Protein AF-A0A8G2F1G8-F1 (afdb_monomer_lite)

pLDDT: mean 82.61, std 20.58, range [30.8, 97.56]

Structure (mmCIF, N/CA/C/O backbone):
data_AF-A0A8G2F1G8-F1
#
_entry.id   AF-A0A8G2F1G8-F1
#
loop_
_atom_site.group_PDB
_atom_site.id
_atom_site.type_symbol
_atom_site.label_atom_id
_atom_site.label_alt_id
_atom_site.label_comp_id
_atom_site.label_asym_id
_atom_site.label_entity_id
_atom_site.label_seq_id
_atom_site.pdbx_PDB_ins_code
_atom_site.Cartn_x
_atom_site.Cartn_y
_atom_site.Cartn_z
_atom_site.occupancy
_atom_site.B_iso_or_equiv
_atom_site.auth_seq_id
_atom_site.auth_comp_id
_atom_site.auth_asym_id
_atom_site.auth_atom_id
_atom_site.pdbx_PDB_model_num
ATOM 1 N N . MET A 1 1 ? -12.425 38.836 29.322 1.00 40.66 1 MET A N 1
ATOM 2 C CA . MET A 1 1 ? -11.905 37.492 28.998 1.00 40.66 1 MET A CA 1
ATOM 3 C C . MET A 1 1 ? -12.272 37.182 27.557 1.00 40.66 1 MET A C 1
ATOM 5 O O . MET A 1 1 ? -13.438 36.958 27.276 1.00 40.66 1 MET A O 1
ATOM 9 N N . THR A 1 2 ? -11.318 37.266 26.635 1.00 35.66 2 THR A N 1
ATOM 10 C CA . THR A 1 2 ? -11.530 37.003 25.204 1.00 35.66 2 THR A CA 1
ATOM 11 C C . THR A 1 2 ? -10.619 35.853 24.800 1.00 35.66 2 THR A C 1
ATOM 13 O O . THR A 1 2 ? -9.410 36.017 24.652 1.00 35.66 2 THR A O 1
ATOM 16 N N . THR A 1 3 ? -11.189 34.658 24.670 1.00 38.22 3 THR A N 1
ATOM 17 C CA . THR A 1 3 ? -10.488 33.479 24.156 1.00 38.22 3 THR A CA 1
ATOM 18 C C . THR A 1 3 ? -10.234 33.674 22.664 1.00 38.22 3 THR A C 1
ATOM 20 O O . THR A 1 3 ? -11.159 33.599 21.853 1.00 38.22 3 THR A O 1
ATOM 23 N N . LYS A 1 4 ? -8.979 33.946 22.288 1.00 38.34 4 LYS A N 1
ATOM 24 C CA . LYS A 1 4 ? -8.534 33.858 20.894 1.00 38.34 4 LYS A CA 1
ATOM 25 C C . LYS A 1 4 ? -8.715 32.412 20.432 1.00 38.34 4 LYS A C 1
ATOM 27 O O . LYS A 1 4 ? -8.045 31.511 20.927 1.00 38.34 4 LYS A O 1
ATOM 32 N N . LYS A 1 5 ? -9.643 32.206 19.498 1.00 42.59 5 LYS A N 1
ATOM 33 C CA . LYS A 1 5 ? -9.825 30.957 18.756 1.00 42.59 5 LYS A CA 1
ATOM 34 C C . LYS A 1 5 ? -8.498 30.643 18.060 1.00 42.59 5 LYS A C 1
ATOM 36 O O . LYS A 1 5 ? -8.073 31.407 17.197 1.00 42.59 5 LYS A O 1
ATOM 41 N N . ALA A 1 6 ? -7.823 29.577 18.482 1.00 38.62 6 ALA A N 1
ATOM 42 C CA . ALA A 1 6 ? -6.616 29.102 17.825 1.00 38.62 6 ALA A CA 1
ATOM 43 C C . ALA A 1 6 ? -7.005 28.605 16.429 1.00 38.62 6 ALA A C 1
ATOM 45 O O . ALA A 1 6 ? -7.630 27.557 16.273 1.00 38.62 6 ALA A O 1
ATOM 46 N N . THR A 1 7 ? -6.704 29.401 15.410 1.00 37.88 7 THR A N 1
ATOM 47 C CA . THR A 1 7 ? -6.741 28.962 14.021 1.00 37.88 7 THR A CA 1
ATOM 48 C C . THR A 1 7 ? -5.637 27.923 13.876 1.00 37.88 7 THR A C 1
ATOM 50 O O . THR A 1 7 ? -4.459 28.267 13.982 1.00 37.88 7 THR A O 1
ATOM 53 N N . ALA A 1 8 ? -6.009 26.653 13.699 1.00 42.75 8 ALA A N 1
ATOM 54 C CA . ALA A 1 8 ? -5.054 25.616 13.333 1.00 42.75 8 ALA A CA 1
ATOM 55 C C . ALA A 1 8 ? -4.255 26.117 12.116 1.00 42.75 8 ALA A C 1
ATOM 57 O O . ALA A 1 8 ? -4.865 26.671 11.190 1.00 42.75 8 ALA A O 1
ATOM 58 N N . PRO A 1 9 ? -2.916 26.011 12.123 1.00 37.84 9 PRO A N 1
ATOM 59 C CA . PRO A 1 9 ? -2.130 26.425 10.977 1.00 37.84 9 PRO A CA 1
ATOM 60 C C . PRO A 1 9 ? -2.651 25.659 9.760 1.00 37.84 9 PRO A C 1
ATOM 62 O O . PRO A 1 9 ? -2.756 24.435 9.795 1.00 37.84 9 PRO A O 1
ATOM 65 N N . LYS A 1 10 ? -3.013 26.385 8.696 1.00 41.81 10 LYS A N 1
ATOM 66 C CA . LYS A 1 10 ? -3.176 25.798 7.364 1.00 41.81 10 LYS A CA 1
ATOM 67 C C . LYS A 1 10 ? -1.803 25.270 6.961 1.00 41.81 10 LYS A C 1
ATOM 69 O O . LYS A 1 10 ? -1.010 25.989 6.359 1.00 41.81 10 LYS A O 1
ATOM 74 N N . THR A 1 11 ? -1.501 24.039 7.345 1.00 37.47 11 THR A N 1
ATOM 75 C CA . THR A 1 11 ? -0.452 23.247 6.730 1.00 37.47 11 THR A CA 1
ATOM 76 C C . THR A 1 11 ? -0.874 23.061 5.283 1.00 37.47 11 THR A C 1
ATOM 78 O O . THR A 1 11 ? -1.790 22.305 4.971 1.00 37.47 11 THR A O 1
ATOM 81 N N . THR A 1 12 ? -0.242 23.812 4.383 1.00 38.75 12 THR A N 1
ATOM 82 C CA . THR A 1 12 ? -0.104 23.395 2.988 1.00 38.75 12 THR A CA 1
ATOM 83 C C . THR A 1 12 ? 0.233 21.903 3.019 1.00 38.75 12 THR A C 1
ATOM 85 O O . THR A 1 12 ? 1.184 21.560 3.730 1.00 38.75 12 THR A O 1
ATOM 88 N N . PRO A 1 13 ? -0.535 21.006 2.370 1.00 43.16 13 PRO A N 1
ATOM 89 C CA . PRO A 1 13 ? -0.211 19.592 2.424 1.00 43.16 13 PRO A CA 1
ATOM 90 C C . PRO A 1 13 ? 1.212 19.444 1.895 1.00 43.16 13 PRO A C 1
ATOM 92 O O . PRO A 1 13 ? 1.493 19.829 0.757 1.00 43.16 13 PRO A O 1
ATOM 95 N N . ALA A 1 14 ? 2.122 18.960 2.740 1.00 51.06 14 ALA A N 1
ATOM 96 C CA . ALA A 1 14 ? 3.380 18.424 2.255 1.00 51.06 14 ALA A CA 1
ATOM 97 C C . ALA A 1 14 ? 3.011 17.400 1.175 1.00 51.06 14 ALA A C 1
ATOM 99 O O . ALA A 1 14 ? 2.099 16.604 1.399 1.00 51.06 14 ALA A O 1
ATOM 100 N N . ALA A 1 15 ? 3.626 17.500 -0.005 1.00 67.69 15 ALA A N 1
ATOM 101 C CA . ALA A 1 15 ? 3.301 16.685 -1.172 1.00 67.69 15 ALA A CA 1
ATOM 102 C C . ALA A 1 15 ? 3.168 15.203 -0.775 1.00 67.69 15 ALA A C 1
ATOM 104 O O . ALA A 1 15 ? 4.168 14.574 -0.449 1.00 67.69 15 ALA A O 1
ATOM 105 N N . GLY A 1 16 ? 1.942 14.677 -0.719 1.00 79.38 16 GLY A N 1
ATOM 106 C CA . GLY A 1 16 ? 1.676 13.326 -0.232 1.00 79.38 16 GLY A CA 1
ATOM 107 C C . GLY A 1 16 ? 0.207 13.070 0.095 1.00 79.38 16 GLY A C 1
ATOM 108 O O . GLY A 1 16 ? -0.610 13.991 0.158 1.00 79.38 16 GLY A O 1
ATOM 109 N N . HIS A 1 17 ? -0.120 11.800 0.324 1.00 90.94 17 HIS A N 1
ATOM 110 C CA . HIS A 1 17 ? -1.479 11.339 0.607 1.00 90.94 17 HIS A CA 1
ATOM 111 C C . HIS A 1 17 ? -1.615 10.984 2.090 1.00 90.94 17 HIS A C 1
ATOM 113 O O . HIS A 1 17 ? -0.907 10.083 2.547 1.00 90.94 17 HIS A O 1
ATOM 119 N N . PRO A 1 18 ? -2.476 11.678 2.854 1.00 92.81 18 PRO A N 1
ATOM 120 C CA . PRO A 1 18 ? -2.689 11.355 4.256 1.00 92.81 18 PRO A CA 1
ATOM 121 C C . PRO A 1 18 ? -3.388 10.001 4.389 1.00 92.81 18 PRO A C 1
ATOM 123 O O . PRO A 1 18 ? -4.257 9.661 3.585 1.00 92.81 18 PRO A O 1
ATOM 126 N N . LEU A 1 19 ? -3.010 9.254 5.418 1.00 94.00 19 LEU A N 1
ATOM 127 C CA . LEU A 1 19 ? -3.640 8.002 5.805 1.00 94.00 19 LEU A CA 1
ATOM 128 C C . LEU A 1 19 ? -3.592 7.851 7.324 1.00 94.00 1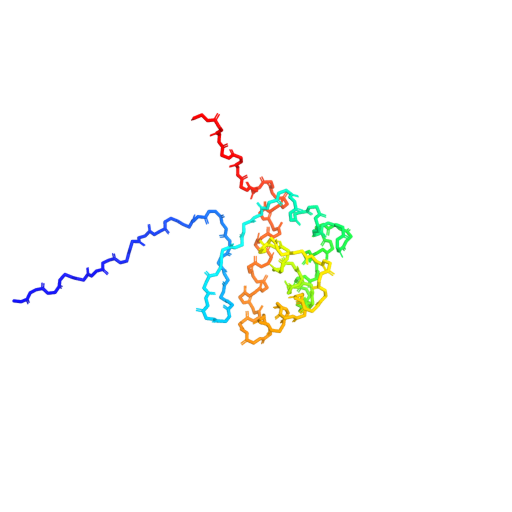9 LEU A C 1
ATOM 130 O O . LEU A 1 19 ? -2.541 8.040 7.931 1.00 94.00 19 LEU A O 1
ATOM 134 N N . THR A 1 20 ? -4.701 7.465 7.936 1.00 92.44 20 THR A N 1
ATOM 135 C CA . THR A 1 20 ? -4.769 7.172 9.368 1.00 92.44 20 THR A CA 1
ATOM 136 C C . THR A 1 20 ? -4.504 5.690 9.632 1.00 92.44 20 THR A C 1
ATOM 138 O O . THR A 1 20 ? -5.264 4.827 9.202 1.00 92.44 20 THR A O 1
ATOM 141 N N . LEU A 1 21 ? -3.440 5.378 10.375 1.00 90.44 21 LEU A N 1
ATOM 142 C CA . LEU A 1 21 ? -3.097 4.026 10.827 1.00 90.44 21 LEU A CA 1
ATOM 143 C C . LEU A 1 21 ? -2.945 4.032 12.348 1.00 90.44 21 LEU A C 1
ATOM 145 O O . LEU A 1 21 ? -2.192 4.836 12.886 1.00 90.44 21 LEU A O 1
ATOM 149 N N . ASN A 1 22 ? -3.648 3.144 13.057 1.00 89.38 22 ASN A N 1
ATOM 150 C CA . ASN A 1 22 ? -3.626 3.068 14.530 1.00 89.38 22 ASN A CA 1
ATOM 151 C C . ASN A 1 22 ? -3.896 4.409 15.248 1.00 89.38 22 ASN A C 1
ATOM 153 O O . ASN A 1 22 ? -3.378 4.653 16.335 1.00 89.38 22 ASN A O 1
ATOM 157 N N . GLY A 1 23 ? -4.699 5.289 14.645 1.00 86.62 23 GLY A N 1
ATOM 158 C CA . GLY A 1 23 ? -4.986 6.622 15.184 1.00 86.62 23 GLY A CA 1
ATOM 159 C C . GLY A 1 23 ? -3.902 7.675 14.918 1.00 86.62 23 GLY A C 1
ATOM 160 O O . GLY A 1 23 ? -4.071 8.821 15.328 1.00 86.62 23 GLY A O 1
ATOM 161 N N . GLU A 1 24 ? -2.827 7.328 14.209 1.00 88.31 24 GLU A N 1
ATOM 162 C CA . GLU A 1 24 ? -1.795 8.263 13.758 1.00 88.31 24 GLU A CA 1
ATOM 163 C C . GLU A 1 24 ? -1.966 8.576 12.268 1.00 88.31 24 GLU A C 1
ATOM 165 O O . GLU A 1 24 ? -2.142 7.677 11.445 1.00 88.31 24 GLU A O 1
ATOM 170 N N . THR A 1 25 ? -1.891 9.857 11.897 1.00 91.06 25 THR A N 1
ATOM 171 C CA . THR A 1 25 ? -1.878 10.265 10.487 1.00 91.06 25 THR A CA 1
ATOM 172 C C . THR A 1 25 ? -0.460 10.183 9.933 1.00 91.06 25 THR A C 1
ATOM 174 O O . THR A 1 25 ? 0.432 10.916 10.361 1.00 91.06 25 THR A O 1
ATOM 177 N N . VAL A 1 26 ? -0.265 9.322 8.939 1.00 91.50 26 VAL A N 1
ATOM 178 C CA . VAL A 1 26 ? 0.964 9.199 8.153 1.00 91.50 26 VAL A CA 1
ATOM 179 C C . VAL A 1 26 ? 0.775 9.827 6.773 1.00 91.50 26 VAL A C 1
ATOM 181 O O . VAL A 1 26 ? -0.323 9.820 6.221 1.00 91.50 26 VAL A O 1
ATOM 184 N N . MET A 1 27 ? 1.847 10.375 6.201 1.00 92.25 27 MET A N 1
ATOM 185 C CA . MET A 1 27 ? 1.841 10.939 4.848 1.00 92.25 27 MET A CA 1
ATOM 186 C C . MET A 1 27 ? 2.555 9.987 3.893 1.00 92.25 27 MET A C 1
ATOM 188 O O . MET A 1 27 ? 3.742 9.709 4.063 1.00 92.25 27 MET A O 1
ATOM 192 N N . LEU A 1 28 ? 1.844 9.496 2.881 1.00 92.56 28 LEU A N 1
ATOM 193 C CA . LEU A 1 28 ? 2.412 8.646 1.840 1.00 92.56 28 LEU A CA 1
ATOM 194 C C . LEU A 1 28 ? 2.998 9.524 0.734 1.00 92.56 28 LEU A C 1
ATOM 196 O O . LEU A 1 28 ? 2.256 10.203 0.023 1.00 92.56 28 LEU A O 1
ATOM 200 N N . VAL A 1 29 ? 4.320 9.490 0.576 1.00 89.38 29 VAL A N 1
ATOM 201 C CA . VAL A 1 29 ? 5.049 10.295 -0.415 1.00 89.38 29 VAL A CA 1
ATOM 202 C C . VAL A 1 29 ? 5.795 9.370 -1.376 1.00 89.38 29 VAL A C 1
ATOM 204 O O . VAL A 1 29 ? 6.580 8.530 -0.923 1.00 89.38 29 VAL A O 1
ATOM 207 N N . PRO A 1 30 ? 5.567 9.463 -2.697 1.00 88.06 30 PRO A N 1
ATOM 208 C CA . PRO A 1 30 ? 6.287 8.632 -3.652 1.00 88.06 30 PRO A CA 1
ATOM 209 C C . PRO A 1 30 ? 7.796 8.898 -3.646 1.00 88.06 30 PRO A C 1
ATOM 211 O O . PRO A 1 30 ? 8.249 10.036 -3.779 1.00 88.06 30 PRO A O 1
ATOM 214 N N . THR A 1 31 ? 8.580 7.822 -3.554 1.00 89.38 31 THR A N 1
ATOM 215 C CA . THR A 1 31 ? 10.043 7.852 -3.687 1.00 89.38 31 THR A CA 1
ATOM 216 C C . THR A 1 31 ? 10.481 6.892 -4.786 1.00 89.38 31 THR A C 1
ATOM 218 O O . THR A 1 31 ? 9.874 5.837 -4.970 1.00 89.38 31 THR A O 1
ATOM 221 N N . ALA A 1 32 ? 11.572 7.200 -5.494 1.00 88.88 32 ALA A N 1
ATOM 222 C CA . ALA A 1 32 ? 12.077 6.333 -6.563 1.00 88.88 32 ALA A CA 1
ATOM 223 C C . ALA A 1 32 ? 12.325 4.889 -6.086 1.00 88.88 32 ALA A C 1
ATOM 225 O O . ALA A 1 32 ? 12.040 3.934 -6.809 1.00 88.88 32 ALA A O 1
ATOM 226 N N . ARG A 1 33 ? 12.799 4.725 -4.843 1.00 89.62 33 ARG A N 1
ATOM 227 C CA . ARG A 1 33 ? 13.030 3.406 -4.250 1.00 89.62 33 ARG A CA 1
ATOM 228 C C . ARG A 1 33 ? 11.728 2.639 -4.033 1.00 89.62 33 ARG A C 1
ATOM 230 O O . ARG A 1 33 ? 11.619 1.510 -4.503 1.00 89.62 33 ARG A O 1
ATOM 237 N N . ALA A 1 34 ? 10.742 3.257 -3.385 1.00 91.44 34 ALA A N 1
ATOM 238 C CA . ALA A 1 34 ? 9.445 2.630 -3.146 1.00 91.44 34 ALA A CA 1
ATOM 239 C C . ALA A 1 34 ? 8.754 2.243 -4.464 1.00 91.44 34 ALA A C 1
ATOM 241 O O . ALA A 1 34 ? 8.138 1.186 -4.562 1.00 91.44 34 ALA A O 1
ATOM 242 N N . MET A 1 35 ? 8.940 3.044 -5.513 1.00 91.25 35 MET A N 1
ATOM 243 C CA . MET A 1 35 ? 8.411 2.755 -6.844 1.00 91.25 35 MET A CA 1
ATOM 244 C C . MET A 1 35 ? 9.059 1.555 -7.519 1.00 91.25 35 MET A C 1
ATOM 246 O O . MET A 1 35 ? 8.357 0.741 -8.123 1.00 91.25 35 MET A O 1
ATOM 250 N N . MET A 1 36 ? 10.377 1.402 -7.388 1.00 92.31 36 MET A N 1
ATOM 251 C CA . MET A 1 36 ? 11.062 0.188 -7.832 1.00 92.31 36 MET A CA 1
ATOM 252 C C . MET A 1 36 ? 10.562 -1.033 -7.058 1.00 92.31 36 MET A C 1
ATOM 254 O O . MET A 1 36 ? 10.244 -2.051 -7.673 1.00 92.31 36 MET A O 1
ATOM 258 N N . ASP A 1 37 ? 10.430 -0.912 -5.737 1.00 93.44 37 ASP A N 1
ATOM 259 C CA . ASP A 1 37 ? 9.984 -2.006 -4.875 1.00 93.44 37 ASP A CA 1
ATOM 260 C C . ASP A 1 37 ? 8.531 -2.416 -5.191 1.00 93.44 37 ASP A C 1
ATOM 262 O O . ASP A 1 37 ? 8.244 -3.607 -5.298 1.00 93.44 37 ASP A O 1
ATOM 266 N N . ILE A 1 38 ? 7.625 -1.462 -5.441 1.00 94.06 38 ILE A N 1
ATOM 267 C CA . ILE A 1 38 ? 6.243 -1.728 -5.885 1.00 94.06 38 ILE A CA 1
ATOM 268 C C . ILE A 1 38 ? 6.229 -2.372 -7.273 1.00 94.06 38 ILE A C 1
ATOM 270 O O . ILE A 1 38 ? 5.532 -3.364 -7.489 1.00 94.06 38 ILE A O 1
ATOM 274 N N . SER A 1 39 ? 7.009 -1.846 -8.219 1.00 94.31 39 SER A N 1
ATOM 275 C CA . SER A 1 39 ? 7.078 -2.401 -9.572 1.00 94.31 39 SER A CA 1
ATOM 276 C C . SER A 1 39 ? 7.517 -3.871 -9.545 1.00 94.31 39 SER A C 1
ATOM 278 O O . SER A 1 39 ? 6.845 -4.732 -10.113 1.00 94.31 39 SER A O 1
ATOM 280 N N . GLN A 1 40 ? 8.571 -4.190 -8.789 1.00 94.31 40 GLN A N 1
ATOM 281 C CA . GLN A 1 40 ? 9.029 -5.568 -8.586 1.00 94.31 40 GLN A CA 1
ATOM 282 C C . GLN A 1 40 ? 7.989 -6.425 -7.854 1.00 94.31 40 GLN A C 1
ATOM 284 O O . GLN A 1 40 ? 7.795 -7.592 -8.184 1.00 94.31 40 GLN A O 1
ATOM 289 N N . ALA A 1 41 ? 7.305 -5.847 -6.869 1.00 93.12 41 ALA A N 1
ATOM 290 C CA . ALA A 1 41 ? 6.354 -6.548 -6.023 1.00 93.12 41 ALA A CA 1
ATOM 291 C C . ALA A 1 41 ? 5.070 -6.982 -6.734 1.00 93.12 41 ALA A C 1
ATOM 293 O O . ALA A 1 41 ? 4.491 -8.003 -6.352 1.00 93.12 41 ALA A O 1
ATOM 294 N N . PHE A 1 42 ? 4.612 -6.192 -7.704 1.00 95.31 42 PHE A N 1
ATOM 295 C CA . PHE A 1 42 ? 3.287 -6.337 -8.305 1.00 95.31 42 PHE A CA 1
ATOM 296 C C . PHE A 1 42 ? 3.311 -6.616 -9.812 1.00 95.31 42 PHE A C 1
ATOM 298 O O . PHE A 1 42 ? 2.248 -6.883 -10.376 1.00 95.31 42 PHE A O 1
ATOM 305 N N . GLY A 1 43 ? 4.492 -6.618 -10.443 1.00 95.12 43 GLY A N 1
ATOM 306 C CA . GLY A 1 43 ? 4.650 -6.778 -11.893 1.00 95.12 43 GLY A CA 1
ATOM 307 C C . GLY A 1 43 ? 4.494 -5.464 -12.664 1.00 95.12 43 GLY A C 1
ATOM 308 O O . GLY A 1 43 ? 4.078 -5.472 -13.819 1.00 95.12 43 GLY A O 1
ATOM 309 N N . GLY A 1 44 ? 4.789 -4.335 -12.019 1.00 95.00 44 GLY A N 1
ATOM 310 C CA . GLY A 1 44 ? 4.611 -2.982 -12.541 1.00 95.00 44 GLY A CA 1
ATOM 311 C C . GLY A 1 44 ? 3.571 -2.164 -11.772 1.00 95.00 44 GLY A C 1
ATOM 312 O O . GLY A 1 44 ? 2.820 -2.677 -10.940 1.00 95.00 44 GLY A O 1
ATOM 313 N N . LEU A 1 45 ? 3.509 -0.867 -12.080 1.00 93.50 45 LEU A N 1
ATOM 314 C CA . LEU A 1 45 ? 2.597 0.078 -11.419 1.00 93.50 45 LEU A CA 1
ATOM 315 C C . LEU A 1 45 ? 1.148 -0.069 -11.886 1.00 93.50 45 LEU A C 1
ATOM 317 O O . LEU A 1 45 ? 0.227 0.074 -11.087 1.00 93.50 45 LEU A O 1
ATOM 321 N N . VAL A 1 46 ? 0.941 -0.411 -13.162 1.00 94.50 46 VAL A N 1
ATOM 322 C CA . VAL A 1 46 ? -0.402 -0.636 -13.718 1.00 94.50 46 VAL A CA 1
ATOM 323 C C . VAL A 1 46 ? -1.078 -1.859 -13.069 1.00 94.50 46 VAL A C 1
ATOM 325 O O . VAL A 1 46 ? -2.203 -1.730 -12.591 1.00 94.50 46 VAL A O 1
ATOM 328 N N . PRO A 1 47 ? -0.418 -3.023 -12.921 1.00 96.81 47 PRO A N 1
ATOM 329 C CA . PRO A 1 47 ? -0.988 -4.117 -12.133 1.00 96.81 47 PRO A CA 1
ATOM 330 C C . PRO A 1 47 ? -1.205 -3.774 -10.653 1.00 96.81 47 PRO A C 1
ATOM 332 O O . PRO A 1 47 ? -2.134 -4.292 -10.034 1.00 96.81 47 PRO A O 1
ATOM 335 N N . ALA A 1 48 ? -0.369 -2.913 -10.062 1.00 96.69 48 ALA A N 1
ATOM 336 C CA . ALA A 1 48 ? -0.558 -2.463 -8.684 1.00 96.69 48 ALA A CA 1
ATOM 337 C C . ALA A 1 48 ? -1.850 -1.641 -8.537 1.00 96.69 48 ALA A C 1
ATOM 339 O O . ALA A 1 48 ? -2.662 -1.942 -7.663 1.00 96.69 48 ALA A O 1
ATOM 340 N N . ILE A 1 49 ? -2.090 -0.663 -9.422 1.00 95.38 49 ILE A N 1
ATOM 341 C CA . ILE A 1 49 ? -3.302 0.167 -9.351 1.00 95.38 49 ILE A CA 1
ATOM 342 C C . ILE A 1 49 ? -4.569 -0.645 -9.631 1.00 95.38 49 ILE A C 1
ATOM 344 O O . ILE A 1 49 ? -5.577 -0.436 -8.965 1.00 95.38 49 ILE A O 1
ATOM 348 N N . GLN A 1 50 ? -4.510 -1.624 -10.540 1.00 96.56 50 GLN A N 1
ATOM 349 C CA . GLN A 1 50 ? -5.631 -2.533 -10.803 1.00 96.56 50 GLN A CA 1
ATOM 350 C C . GLN A 1 50 ? -6.026 -3.333 -9.557 1.00 96.56 50 GLN A C 1
ATOM 352 O O . GLN A 1 50 ? -7.211 -3.482 -9.272 1.00 96.56 50 GLN A O 1
ATOM 357 N N . ARG A 1 51 ? -5.048 -3.809 -8.775 1.00 97.56 51 ARG A N 1
ATOM 358 C CA . ARG A 1 51 ? -5.323 -4.504 -7.508 1.00 97.56 51 ARG A CA 1
ATOM 359 C C . ARG A 1 51 ? -5.929 -3.577 -6.455 1.00 97.56 51 ARG A C 1
ATOM 361 O O . ARG A 1 51 ? -6.873 -3.974 -5.781 1.00 97.56 51 ARG A O 1
ATOM 368 N N . VAL A 1 52 ? -5.447 -2.336 -6.358 1.00 96.81 52 VAL A N 1
ATOM 369 C CA . VAL A 1 52 ? -6.049 -1.318 -5.477 1.00 96.81 52 VAL A CA 1
ATOM 370 C C . VAL A 1 52 ? -7.502 -1.040 -5.877 1.00 96.81 52 VAL A C 1
ATOM 372 O O . VAL A 1 52 ? -8.380 -1.038 -5.023 1.00 96.81 52 VAL A O 1
ATOM 375 N N . GLN A 1 53 ? -7.785 -0.883 -7.173 1.00 94.50 53 GLN A N 1
ATOM 376 C CA . GLN A 1 53 ? -9.146 -0.681 -7.690 1.00 94.50 53 GLN A CA 1
ATOM 377 C C . GLN A 1 53 ? -10.071 -1.881 -7.443 1.00 94.50 53 GLN A C 1
ATOM 379 O O . GLN A 1 53 ? -11.278 -1.707 -7.302 1.00 94.50 53 GLN A O 1
ATOM 384 N N . ALA A 1 54 ? -9.510 -3.088 -7.364 1.00 96.25 54 ALA A N 1
ATOM 385 C CA . ALA A 1 54 ? -10.230 -4.304 -7.002 1.00 96.25 54 ALA A CA 1
ATOM 386 C C . ALA A 1 54 ? -10.414 -4.482 -5.482 1.00 96.25 54 ALA A C 1
ATOM 388 O O . ALA A 1 54 ? -10.903 -5.529 -5.061 1.00 96.25 54 ALA A O 1
ATOM 389 N N . PHE A 1 55 ? -10.018 -3.497 -4.662 1.00 94.69 55 PHE A N 1
ATOM 390 C CA . PHE A 1 55 ? -10.020 -3.585 -3.198 1.00 94.69 55 PHE A CA 1
ATOM 391 C C . PHE A 1 55 ? -9.244 -4.806 -2.668 1.00 94.69 55 PHE A C 1
ATOM 393 O O . PHE A 1 55 ? -9.595 -5.391 -1.643 1.00 94.69 55 PHE A O 1
ATOM 400 N N . ASP A 1 56 ? -8.163 -5.201 -3.351 1.00 97.19 56 ASP A N 1
ATOM 401 C CA . ASP A 1 56 ? -7.255 -6.234 -2.853 1.00 97.19 56 ASP A CA 1
ATOM 402 C C . ASP A 1 56 ? -6.515 -5.704 -1.620 1.00 97.19 56 ASP A C 1
ATOM 404 O O . ASP A 1 56 ? -5.534 -4.962 -1.713 1.00 97.19 56 ASP A O 1
ATOM 408 N N . VAL A 1 57 ? -6.995 -6.103 -0.445 1.00 95.56 57 VAL A N 1
ATOM 409 C CA . VAL A 1 57 ? -6.496 -5.645 0.854 1.00 95.56 57 VAL A CA 1
ATOM 410 C C . VAL A 1 57 ? -5.015 -5.980 1.056 1.00 95.56 57 VAL A C 1
ATOM 412 O O . VAL A 1 57 ? -4.274 -5.187 1.641 1.00 95.56 57 VAL A O 1
ATOM 415 N N . ASN A 1 58 ? -4.545 -7.109 0.517 1.00 95.88 58 ASN A N 1
ATOM 416 C CA . ASN A 1 58 ? -3.134 -7.483 0.601 1.00 95.88 58 ASN A CA 1
ATOM 417 C C . ASN A 1 58 ? -2.273 -6.567 -0.269 1.00 95.88 58 ASN A C 1
ATOM 419 O O . ASN A 1 58 ? -1.171 -6.183 0.131 1.00 95.88 58 ASN A O 1
ATOM 423 N N . ALA A 1 59 ? -2.772 -6.191 -1.448 1.00 96.62 59 ALA A N 1
ATOM 424 C CA . ALA A 1 59 ? -2.094 -5.225 -2.297 1.00 96.62 59 ALA A CA 1
ATOM 425 C C . ALA A 1 59 ? -2.082 -3.832 -1.663 1.00 96.62 59 ALA A C 1
ATOM 427 O O . ALA A 1 59 ? -1.013 -3.231 -1.579 1.00 96.62 59 ALA A O 1
ATOM 428 N N . VAL A 1 60 ? -3.224 -3.353 -1.160 1.00 97.31 60 VAL A N 1
ATOM 429 C CA . VAL A 1 60 ? -3.344 -2.051 -0.483 1.00 97.31 60 VAL A CA 1
ATOM 430 C C . VAL A 1 60 ? -2.384 -1.978 0.707 1.00 97.31 60 VAL A C 1
ATOM 432 O O . VAL A 1 60 ? -1.530 -1.091 0.753 1.00 97.31 60 VAL A O 1
ATOM 435 N N . GLY A 1 61 ? -2.436 -2.951 1.621 1.00 96.25 61 GLY A N 1
ATOM 436 C CA . GLY A 1 61 ? -1.535 -2.995 2.773 1.00 96.25 61 GLY A CA 1
ATOM 437 C C . GLY A 1 61 ? -0.064 -3.151 2.380 1.00 96.25 61 GLY A C 1
ATOM 438 O O . GLY A 1 61 ? 0.802 -2.510 2.972 1.00 96.25 61 GLY A O 1
ATOM 439 N N . GLY A 1 62 ? 0.237 -3.930 1.338 1.00 96.50 62 GLY A N 1
ATOM 440 C CA . GLY A 1 62 ? 1.593 -4.073 0.807 1.00 96.50 62 GLY A CA 1
ATOM 441 C C . GLY A 1 62 ? 2.147 -2.786 0.184 1.00 96.50 62 GLY A C 1
ATOM 442 O O . GLY A 1 62 ? 3.312 -2.458 0.398 1.00 96.50 62 GLY A O 1
ATOM 443 N N . ILE A 1 63 ? 1.324 -2.037 -0.552 1.00 96.56 63 ILE A N 1
ATOM 444 C CA . ILE A 1 63 ? 1.696 -0.741 -1.136 1.00 96.56 63 ILE A CA 1
ATOM 445 C C . ILE A 1 63 ? 1.935 0.278 -0.028 1.00 96.56 63 ILE A C 1
ATOM 447 O O . ILE A 1 63 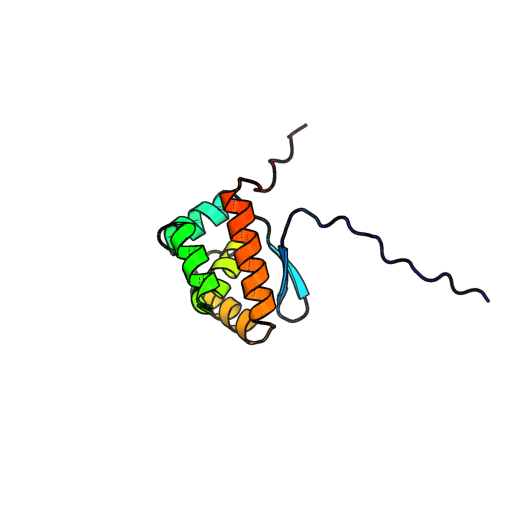? 2.969 0.936 -0.038 1.00 96.56 63 ILE A O 1
ATOM 451 N N . ILE A 1 64 ? 1.035 0.364 0.954 1.00 96.31 64 ILE A N 1
ATOM 452 C CA . ILE A 1 64 ? 1.184 1.258 2.109 1.00 96.31 64 ILE A CA 1
ATOM 453 C C . ILE A 1 64 ? 2.452 0.912 2.891 1.00 96.31 64 ILE A C 1
ATOM 455 O O . ILE A 1 64 ? 3.227 1.800 3.234 1.00 96.31 64 ILE A O 1
ATOM 459 N N . HIS A 1 65 ? 2.725 -0.374 3.112 1.00 96.19 65 HIS A N 1
ATOM 460 C CA . HIS A 1 65 ? 3.949 -0.822 3.768 1.00 96.19 65 HIS A CA 1
ATOM 461 C C . HIS A 1 65 ? 5.207 -0.299 3.060 1.00 96.19 65 HIS A C 1
ATOM 463 O O . HIS A 1 65 ? 6.090 0.270 3.704 1.00 96.19 65 HIS A O 1
ATOM 469 N N . ILE A 1 66 ? 5.266 -0.444 1.734 1.00 95.06 66 ILE A N 1
ATOM 470 C CA . ILE A 1 66 ? 6.393 0.036 0.928 1.00 95.06 66 ILE A CA 1
ATOM 471 C C . ILE A 1 66 ? 6.441 1.573 0.902 1.00 95.06 66 ILE A C 1
ATOM 473 O O . ILE A 1 66 ? 7.519 2.154 1.019 1.00 95.06 66 ILE A O 1
ATOM 477 N N . ALA A 1 67 ? 5.290 2.243 0.809 1.00 93.62 67 ALA A N 1
ATOM 478 C CA . ALA A 1 67 ? 5.178 3.701 0.820 1.00 93.62 67 ALA A CA 1
ATOM 479 C C . ALA A 1 67 ? 5.670 4.322 2.138 1.00 93.62 67 ALA A C 1
ATOM 481 O O . ALA A 1 67 ? 6.198 5.429 2.133 1.00 93.62 67 ALA A O 1
ATOM 482 N N . LEU A 1 68 ? 5.574 3.587 3.249 1.00 92.62 68 LEU A N 1
ATOM 483 C CA . LEU A 1 68 ? 6.144 3.960 4.548 1.00 92.62 68 LEU A CA 1
ATOM 484 C C . LEU A 1 68 ? 7.657 3.687 4.653 1.00 92.62 68 LEU A C 1
ATOM 486 O O . LEU A 1 68 ? 8.221 3.768 5.744 1.00 92.62 68 LEU A O 1
ATOM 490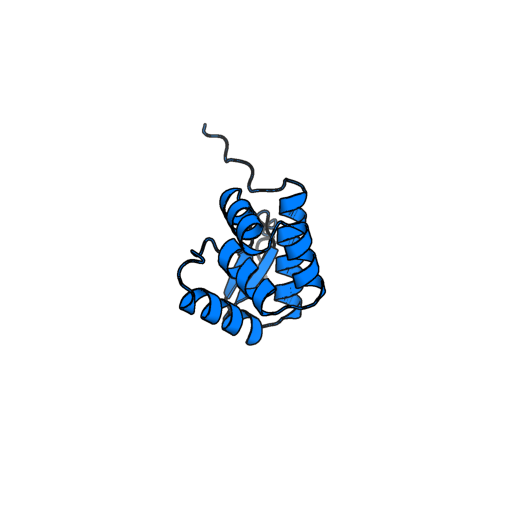 N N . GLY A 1 69 ? 8.319 3.318 3.550 1.00 90.44 69 GLY A N 1
ATOM 491 C CA . GLY A 1 69 ? 9.749 3.007 3.509 1.00 90.44 69 GLY A CA 1
ATOM 492 C C . GLY A 1 69 ? 10.118 1.716 4.242 1.00 90.44 69 GLY A C 1
ATOM 493 O O . GLY A 1 69 ? 11.284 1.512 4.585 1.00 90.44 69 GLY A O 1
ATOM 494 N N . ARG A 1 70 ? 9.141 0.846 4.527 1.00 91.25 70 ARG A N 1
ATOM 495 C CA . ARG A 1 70 ? 9.368 -0.386 5.286 1.00 91.25 70 ARG A CA 1
ATOM 496 C C . ARG A 1 70 ? 9.835 -1.508 4.343 1.00 91.25 70 ARG A C 1
ATOM 498 O O . ARG A 1 70 ? 9.285 -1.669 3.250 1.00 91.25 70 ARG A O 1
ATOM 505 N N . PRO A 1 71 ? 10.847 -2.303 4.737 1.00 84.69 71 PRO A N 1
ATOM 506 C CA . PRO A 1 71 ? 11.386 -3.353 3.886 1.00 84.69 71 PRO A CA 1
ATOM 507 C C . PRO A 1 71 ? 10.417 -4.533 3.773 1.00 84.69 71 PRO A C 1
ATOM 509 O O . PRO A 1 71 ? 10.092 -5.196 4.759 1.00 84.69 71 PRO A O 1
ATOM 512 N N . ARG A 1 72 ? 10.051 -4.875 2.534 1.00 83.06 72 ARG A N 1
ATOM 513 C CA . ARG A 1 72 ? 9.140 -5.992 2.227 1.00 83.06 72 ARG A CA 1
ATOM 514 C C . ARG A 1 72 ? 9.683 -7.371 2.622 1.00 83.06 72 ARG A C 1
ATOM 516 O O . ARG A 1 72 ? 8.922 -8.327 2.715 1.00 83.06 72 ARG A O 1
ATOM 523 N N . THR A 1 73 ? 10.992 -7.496 2.851 1.00 86.00 73 THR A N 1
ATOM 524 C CA . THR A 1 73 ? 11.639 -8.760 3.245 1.00 86.00 73 THR A CA 1
ATOM 525 C C . THR A 1 73 ? 11.151 -9.286 4.597 1.00 86.00 73 THR A C 1
ATOM 527 O O . THR A 1 73 ? 11.337 -10.463 4.895 1.00 86.00 73 THR A O 1
ATOM 530 N N . ASN A 1 74 ? 10.495 -8.450 5.407 1.00 88.31 74 ASN A N 1
ATOM 531 C CA . ASN A 1 74 ? 9.907 -8.854 6.675 1.00 88.31 74 ASN A CA 1
ATOM 532 C C . ASN A 1 74 ? 8.395 -9.110 6.537 1.00 88.31 74 ASN A C 1
ATOM 534 O O . ASN A 1 74 ? 7.578 -8.224 6.788 1.00 88.31 74 ASN A O 1
ATOM 538 N N . ALA A 1 75 ? 8.025 -10.344 6.179 1.00 90.31 75 ALA A N 1
ATOM 539 C CA . ALA A 1 75 ? 6.630 -10.746 5.960 1.00 90.31 75 ALA A CA 1
ATOM 540 C C . ALA A 1 75 ? 5.707 -10.431 7.153 1.00 90.31 75 ALA A C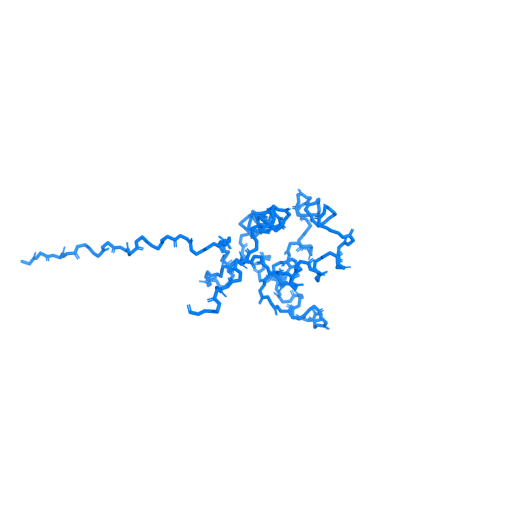 1
ATOM 542 O O . ALA A 1 75 ? 4.618 -9.901 6.958 1.00 90.31 75 ALA A O 1
ATOM 543 N N . LYS A 1 76 ? 6.176 -10.636 8.392 1.00 93.12 76 LYS A N 1
ATOM 544 C CA . LYS A 1 76 ? 5.400 -10.320 9.606 1.00 93.12 76 LYS A CA 1
ATOM 545 C C . LYS A 1 76 ? 5.057 -8.833 9.715 1.00 93.12 76 LYS A C 1
ATOM 547 O O . LYS A 1 76 ? 3.992 -8.470 10.201 1.00 93.12 76 LYS A O 1
ATOM 552 N N . MET A 1 77 ? 5.957 -7.956 9.274 1.00 92.31 77 MET A N 1
ATOM 553 C CA . MET A 1 77 ? 5.715 -6.511 9.283 1.00 92.31 77 MET A CA 1
ATOM 554 C C . MET A 1 77 ? 4.758 -6.076 8.167 1.00 92.31 77 MET A C 1
ATOM 556 O O . MET A 1 77 ? 3.997 -5.123 8.354 1.00 92.31 77 MET A O 1
ATOM 560 N N . VAL A 1 78 ? 4.778 -6.771 7.026 1.00 94.25 78 VAL A N 1
ATOM 561 C CA . VAL A 1 78 ? 3.789 -6.578 5.957 1.00 94.25 78 VAL A CA 1
ATOM 562 C C . VAL A 1 78 ? 2.409 -6.982 6.462 1.00 94.25 78 VAL A C 1
ATOM 564 O O . VAL A 1 78 ? 1.500 -6.161 6.428 1.00 94.25 78 VAL A O 1
ATOM 567 N N . GLU A 1 79 ? 2.272 -8.186 7.022 1.00 95.25 79 GLU A N 1
ATOM 568 C CA . GLU A 1 79 ? 1.022 -8.679 7.620 1.00 95.25 79 GLU A CA 1
ATOM 569 C C . GLU A 1 79 ? 0.499 -7.742 8.708 1.00 95.25 79 GLU A C 1
ATOM 571 O O . GLU A 1 79 ? -0.689 -7.435 8.737 1.00 95.25 79 GLU A O 1
ATOM 576 N N . LYS A 1 80 ? 1.388 -7.211 9.559 1.00 94.81 80 LYS A N 1
ATOM 577 C CA . LYS A 1 80 ? 1.009 -6.198 10.547 1.00 94.81 80 LYS A CA 1
ATOM 578 C C . LYS A 1 80 ? 0.430 -4.949 9.881 1.00 94.81 80 LYS A C 1
ATOM 580 O O . LYS A 1 80 ? -0.597 -4.460 10.323 1.00 94.81 80 LYS A O 1
ATOM 585 N N . THR A 1 81 ? 1.048 -4.456 8.810 1.00 94.75 81 THR A N 1
ATOM 586 C CA . THR A 1 81 ? 0.542 -3.271 8.092 1.00 94.75 81 THR A CA 1
ATOM 587 C C . THR A 1 81 ? -0.804 -3.560 7.419 1.00 94.75 81 THR A C 1
ATOM 589 O O . THR A 1 81 ? -1.697 -2.722 7.451 1.00 94.75 81 THR A O 1
ATOM 592 N N . VAL A 1 82 ? -0.984 -4.762 6.863 1.00 95.69 82 VAL A N 1
ATOM 593 C CA . VAL A 1 82 ? -2.278 -5.215 6.327 1.00 95.69 82 VAL A CA 1
ATOM 594 C C . VAL A 1 82 ? -3.335 -5.237 7.435 1.00 95.69 82 VAL A C 1
ATOM 596 O O . VAL A 1 82 ? -4.423 -4.708 7.243 1.00 95.69 82 VAL A O 1
ATOM 599 N N . ALA A 1 83 ? -3.009 -5.773 8.614 1.00 95.31 83 ALA A N 1
ATOM 600 C CA . ALA A 1 83 ? -3.916 -5.786 9.759 1.00 95.31 83 ALA A CA 1
ATOM 601 C C . ALA A 1 83 ? -4.273 -4.370 10.249 1.00 95.31 83 ALA A C 1
ATOM 603 O O . ALA A 1 83 ? -5.430 -4.124 10.574 1.00 95.31 83 ALA A O 1
ATOM 604 N N . GLU A 1 84 ? -3.316 -3.435 10.260 1.00 94.44 84 GLU A N 1
ATOM 605 C CA . GLU A 1 84 ? -3.554 -2.018 10.588 1.00 94.44 84 GLU A CA 1
ATOM 606 C C . GLU A 1 84 ? -4.530 -1.371 9.598 1.00 94.44 84 GLU A C 1
ATOM 608 O O . GLU A 1 84 ? -5.454 -0.674 10.009 1.00 94.44 84 GLU A O 1
ATOM 613 N N . VAL A 1 85 ? -4.372 -1.653 8.302 1.00 94.25 85 VAL A N 1
ATOM 614 C CA . VAL A 1 85 ? -5.291 -1.184 7.255 1.00 94.25 85 VAL A CA 1
ATOM 615 C C . VAL A 1 85 ? -6.687 -1.789 7.420 1.00 94.25 85 VAL A C 1
ATOM 617 O O . VAL A 1 85 ? -7.672 -1.067 7.306 1.00 94.25 85 VAL A O 1
ATOM 620 N N . CYS A 1 86 ? -6.788 -3.085 7.731 1.00 92.94 86 CYS A N 1
ATOM 621 C CA . CYS A 1 86 ? -8.069 -3.748 7.997 1.00 92.94 86 CYS A CA 1
ATOM 622 C C . CYS A 1 86 ? -8.781 -3.208 9.242 1.00 92.94 86 CYS A C 1
ATOM 624 O O . CYS A 1 86 ? -10.008 -3.216 9.294 1.00 92.94 86 CYS A O 1
ATOM 626 N N . ALA A 1 87 ? -8.020 -2.817 10.266 1.00 93.25 87 ALA A N 1
ATOM 627 C CA . ALA A 1 87 ? -8.562 -2.272 11.506 1.00 93.25 87 ALA A CA 1
ATOM 628 C C . ALA A 1 87 ? -8.985 -0.799 11.372 1.00 93.25 87 ALA A C 1
ATOM 630 O O . ALA A 1 87 ? -9.780 -0.320 12.180 1.00 93.25 87 ALA A O 1
ATOM 631 N N . GLY A 1 88 ? -8.432 -0.086 10.387 1.00 91.19 88 GLY A N 1
ATOM 632 C CA . GLY A 1 88 ? -8.794 1.285 10.038 1.00 91.19 88 GLY A CA 1
ATOM 633 C C . GLY A 1 88 ? -9.898 1.371 8.981 1.00 91.19 88 GLY A C 1
ATOM 634 O O . GLY A 1 88 ? -10.684 0.444 8.782 1.00 91.19 88 GLY A O 1
ATOM 635 N N . ASP A 1 89 ? -9.955 2.509 8.286 1.00 93.12 89 ASP A N 1
ATOM 636 C CA . ASP A 1 89 ? -10.847 2.697 7.143 1.00 93.12 89 ASP A CA 1
ATOM 637 C C . ASP A 1 89 ? -10.170 2.195 5.856 1.00 93.12 89 ASP A C 1
ATOM 639 O O . ASP A 1 89 ? -9.264 2.822 5.299 1.00 93.12 89 ASP A O 1
ATOM 643 N N . LEU A 1 90 ? -10.629 1.043 5.358 1.00 93.00 90 LEU A N 1
ATOM 644 C CA . LEU A 1 90 ? -10.123 0.457 4.117 1.00 93.00 90 LEU A CA 1
ATOM 645 C C . LEU A 1 90 ? -10.365 1.364 2.899 1.00 93.00 90 LEU A C 1
ATOM 647 O O . LEU A 1 90 ? -9.568 1.350 1.959 1.00 93.00 90 LEU A O 1
ATOM 651 N N . THR A 1 91 ? -11.438 2.155 2.895 1.00 94.44 91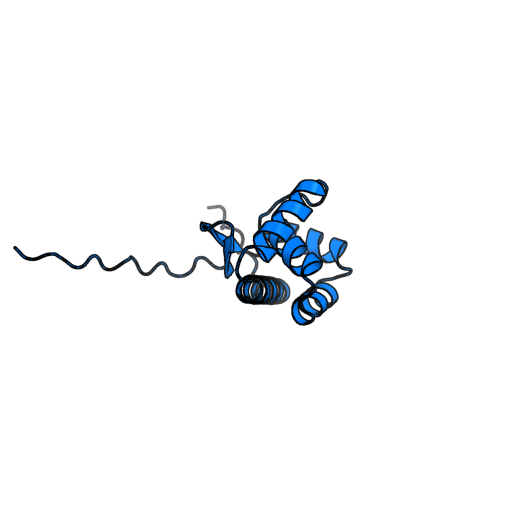 THR A N 1
ATOM 652 C CA . THR A 1 91 ? -11.730 3.100 1.809 1.00 94.44 91 THR A CA 1
ATOM 653 C C . THR A 1 91 ? -10.695 4.215 1.804 1.00 94.44 91 THR A C 1
ATOM 655 O O . THR A 1 91 ? -10.125 4.509 0.754 1.00 94.44 91 THR A O 1
ATOM 658 N N . GLU A 1 92 ? -10.388 4.779 2.975 1.00 94.81 92 GLU A N 1
ATOM 659 C CA . GLU A 1 92 ? -9.320 5.772 3.146 1.00 94.81 92 GLU A CA 1
ATOM 660 C C . GLU A 1 92 ? -7.972 5.212 2.672 1.00 94.81 92 GLU A C 1
ATOM 662 O O . GLU A 1 92 ? -7.302 5.823 1.839 1.00 94.81 92 GLU A O 1
ATOM 667 N N . ALA A 1 93 ? -7.615 4.004 3.118 1.00 95.94 93 ALA A N 1
ATOM 668 C CA . ALA A 1 93 ? -6.391 3.315 2.712 1.00 95.94 93 ALA A CA 1
ATOM 669 C C . ALA A 1 93 ? -6.310 3.086 1.197 1.00 95.94 93 ALA A C 1
ATOM 671 O O . ALA A 1 93 ? -5.267 3.312 0.580 1.00 95.94 93 ALA A O 1
ATOM 672 N N . THR A 1 94 ? -7.421 2.683 0.581 1.00 96.69 94 THR A N 1
ATOM 673 C CA . THR A 1 94 ? -7.512 2.448 -0.865 1.00 96.69 94 THR A CA 1
ATOM 674 C C . THR A 1 94 ? -7.350 3.752 -1.645 1.00 96.69 94 THR A C 1
ATOM 676 O O . THR A 1 94 ? -6.585 3.799 -2.609 1.00 96.69 94 THR A O 1
ATOM 679 N N . VAL A 1 95 ? -8.006 4.834 -1.212 1.00 95.75 95 VAL A N 1
ATOM 680 C CA . VAL A 1 95 ? -7.884 6.164 -1.831 1.00 95.75 95 VAL A CA 1
ATOM 681 C C . VAL A 1 95 ? -6.459 6.698 -1.700 1.00 95.75 95 VAL A C 1
ATOM 683 O O . VAL A 1 95 ? -5.894 7.177 -2.686 1.00 95.75 95 VAL A O 1
ATOM 686 N N . ALA A 1 96 ? -5.850 6.572 -0.520 1.00 95.31 96 ALA A N 1
ATOM 687 C CA . ALA A 1 96 ? -4.478 7.000 -0.280 1.00 95.31 96 ALA A CA 1
ATOM 688 C C . ALA A 1 96 ? -3.479 6.215 -1.148 1.00 95.31 96 ALA A C 1
ATOM 690 O O . ALA A 1 96 ? -2.61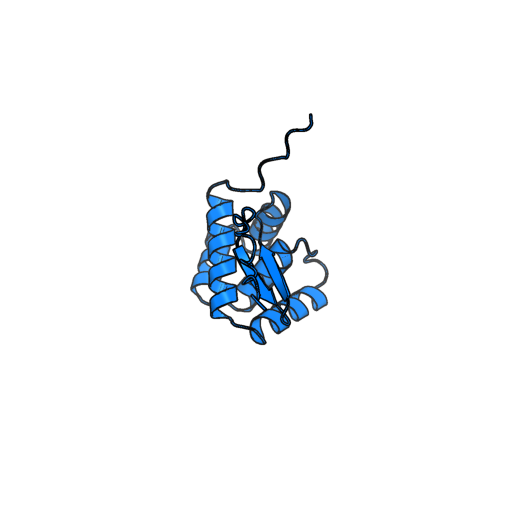6 6.817 -1.788 1.00 95.31 96 ALA A O 1
ATOM 691 N N . ALA A 1 97 ? -3.631 4.890 -1.245 1.00 96.25 97 ALA A N 1
ATOM 692 C CA . ALA A 1 97 ? -2.796 4.042 -2.096 1.00 96.25 97 ALA A CA 1
ATOM 693 C C . ALA A 1 97 ? -2.975 4.350 -3.596 1.00 96.25 97 ALA A C 1
ATOM 695 O O . ALA A 1 97 ? -1.994 4.406 -4.339 1.00 96.25 97 ALA A O 1
ATOM 696 N N . ALA A 1 98 ? -4.209 4.586 -4.054 1.00 95.12 98 ALA A N 1
ATOM 697 C CA . ALA A 1 98 ? -4.493 4.941 -5.444 1.00 95.12 98 ALA A CA 1
ATOM 698 C C . ALA A 1 98 ? -3.909 6.310 -5.818 1.00 95.12 98 ALA A C 1
ATOM 700 O O . ALA A 1 98 ? -3.303 6.455 -6.884 1.00 95.12 98 ALA A O 1
ATOM 701 N N . GLY A 1 99 ? -4.059 7.302 -4.934 1.00 93.38 99 GLY A N 1
ATOM 702 C CA . GLY A 1 99 ? -3.443 8.617 -5.085 1.00 93.38 99 GLY A CA 1
ATOM 703 C C . GLY A 1 99 ? -1.925 8.506 -5.167 1.00 93.38 99 GLY A C 1
ATOM 704 O O . GLY A 1 99 ? -1.332 8.965 -6.141 1.00 93.38 99 GLY A O 1
ATOM 705 N N . TYR A 1 100 ? -1.327 7.782 -4.216 1.00 94.25 100 TYR A N 1
ATOM 706 C CA . TYR A 1 100 ? 0.113 7.543 -4.154 1.00 94.25 100 TYR A CA 1
ATOM 707 C C . TYR A 1 100 ? 0.655 6.958 -5.462 1.00 94.25 100 TYR A C 1
ATOM 709 O O . TYR A 1 100 ? 1.612 7.480 -6.032 1.00 94.25 100 TYR A O 1
ATOM 717 N N . LEU A 1 101 ? 0.019 5.903 -5.982 1.00 93.94 101 LEU A N 1
ATOM 718 C CA . LEU A 1 101 ? 0.421 5.292 -7.250 1.00 93.94 101 LEU A CA 1
ATOM 719 C C . LEU A 1 101 ? 0.241 6.249 -8.435 1.00 93.94 101 LEU A C 1
ATOM 721 O O . LEU A 1 101 ? 1.070 6.253 -9.343 1.00 93.94 101 LEU A O 1
ATOM 725 N N . SER A 1 102 ? -0.814 7.065 -8.433 1.00 91.94 102 SER A N 1
ATOM 726 C CA . SER A 1 102 ? -1.093 8.029 -9.503 1.00 91.94 102 SER A CA 1
ATOM 727 C C . SER A 1 102 ? -0.041 9.134 -9.572 1.00 91.94 102 SER A C 1
ATOM 729 O O . SER A 1 102 ? 0.466 9.438 -10.657 1.00 91.94 102 SER A O 1
ATOM 731 N N . ASP A 1 103 ? 0.340 9.698 -8.426 1.00 90.12 103 ASP A N 1
ATOM 732 C CA . ASP A 1 103 ? 1.400 10.706 -8.351 1.00 90.12 103 ASP A CA 1
ATOM 733 C C . ASP A 1 103 ? 2.741 10.121 -8.783 1.00 90.12 103 ASP A C 1
ATOM 735 O O . ASP A 1 103 ? 3.504 10.743 -9.529 1.00 90.12 103 ASP A O 1
ATOM 739 N N . ALA A 1 104 ? 2.981 8.872 -8.414 1.00 87.44 104 ALA A N 1
ATOM 740 C CA . ALA A 1 104 ? 4.210 8.207 -8.757 1.00 87.44 104 ALA A CA 1
ATOM 741 C C . ALA A 1 104 ? 4.320 7.821 -10.242 1.00 87.44 104 ALA A C 1
ATOM 743 O O . ALA A 1 104 ? 5.395 7.943 -10.828 1.00 87.44 104 ALA A O 1
ATOM 744 N N . MET A 1 105 ? 3.213 7.437 -10.887 1.00 86.75 105 MET A N 1
ATOM 745 C CA . MET A 1 105 ? 3.145 7.287 -12.348 1.00 86.75 105 MET A CA 1
ATOM 746 C C . MET A 1 105 ? 3.319 8.626 -13.075 1.00 86.75 105 MET A C 1
ATOM 748 O O . MET A 1 105 ? 3.870 8.665 -14.171 1.00 86.75 105 MET A O 1
ATOM 752 N N . SER A 1 106 ? 2.884 9.725 -12.457 1.00 84.56 106 SER A N 1
ATOM 753 C CA . SER A 1 106 ? 2.999 11.079 -13.012 1.00 84.56 106 SER A CA 1
ATOM 754 C C . SER A 1 106 ? 4.387 11.704 -12.814 1.00 84.56 106 SER A C 1
ATOM 756 O O . SER A 1 106 ? 4.595 12.853 -13.198 1.00 84.56 106 SER A O 1
ATOM 758 N N . GLY A 1 107 ? 5.328 10.996 -12.180 1.00 74.62 107 GLY A N 1
ATOM 759 C CA . GLY A 1 107 ? 6.658 11.525 -11.867 1.00 74.62 107 GLY A CA 1
ATOM 760 C C . GLY A 1 107 ? 6.668 12.590 -10.766 1.00 74.62 107 GLY A C 1
ATOM 761 O O . GLY A 1 107 ? 7.705 13.206 -10.531 1.00 74.62 107 GLY A O 1
ATOM 762 N N . LYS A 1 108 ? 5.556 12.783 -10.042 1.00 67.75 108 LYS A N 1
ATOM 763 C CA . LYS A 1 108 ? 5.480 13.621 -8.835 1.00 67.75 108 LYS A CA 1
ATOM 764 C C . LYS A 1 108 ? 6.033 12.843 -7.640 1.00 67.75 108 LYS A C 1
ATOM 766 O O . LYS A 1 108 ? 5.342 12.559 -6.670 1.00 67.75 108 LYS A O 1
ATOM 771 N N . SER A 1 109 ? 7.277 12.405 -7.760 1.00 62.94 109 SER A N 1
ATOM 772 C CA . SER A 1 109 ? 8.041 11.922 -6.609 1.00 62.94 109 SER A CA 1
ATOM 773 C C . SER A 1 109 ? 8.631 13.125 -5.890 1.00 62.94 109 SER A C 1
ATOM 775 O O . SER A 1 109 ? 8.772 14.174 -6.520 1.00 62.94 109 SER A O 1
ATOM 777 N N . GLU A 1 110 ? 8.952 12.989 -4.601 1.00 58.16 110 GLU A N 1
ATOM 778 C CA . GLU A 1 110 ? 9.640 14.034 -3.836 1.00 58.16 110 GLU A CA 1
ATOM 779 C C . GLU A 1 110 ? 10.781 14.597 -4.695 1.00 58.16 110 GLU A C 1
ATOM 781 O O . GLU A 1 110 ? 11.758 13.903 -4.993 1.00 58.16 110 GLU A O 1
ATOM 786 N N . ALA A 1 111 ? 10.586 15.818 -5.204 1.00 46.84 111 ALA A N 1
ATOM 787 C CA . ALA A 1 111 ? 11.591 16.496 -5.989 1.00 46.84 111 ALA A CA 1
ATOM 788 C C . ALA A 1 111 ? 12.799 16.607 -5.072 1.00 46.84 111 ALA A C 1
ATOM 790 O O . ALA A 1 111 ? 12.736 17.257 -4.029 1.00 46.84 111 ALA A O 1
ATOM 791 N N . GLN A 1 112 ? 13.848 15.889 -5.459 1.00 41.59 112 GLN A N 1
ATOM 792 C CA . GLN A 1 112 ? 15.199 15.966 -4.949 1.00 41.59 112 GLN A CA 1
ATOM 793 C C . GLN A 1 112 ? 15.445 17.356 -4.367 1.00 41.59 112 GLN A C 1
ATOM 795 O O . GLN A 1 112 ? 15.514 18.334 -5.112 1.00 41.59 112 GLN A O 1
ATOM 800 N N . LYS A 1 113 ? 15.502 17.448 -3.031 1.00 33.19 113 LYS A N 1
ATOM 801 C CA . LYS A 1 113 ? 15.917 18.666 -2.337 1.00 33.19 113 LYS A CA 1
ATOM 802 C C . LYS A 1 113 ? 17.163 19.180 -3.070 1.00 33.19 113 LYS A C 1
ATOM 804 O O . LYS A 1 113 ? 18.137 18.421 -3.127 1.00 33.19 113 LYS A O 1
ATOM 809 N N . PRO A 1 114 ? 17.162 20.382 -3.678 1.00 30.80 114 PRO A N 1
ATOM 810 C CA . PRO A 1 114 ? 18.383 20.898 -4.265 1.00 30.80 114 PRO A CA 1
ATOM 811 C C . PRO A 1 114 ? 19.401 20.996 -3.131 1.00 30.80 114 PRO A C 1
ATOM 813 O O . PRO A 1 114 ? 19.152 21.616 -2.096 1.00 30.80 114 PRO A O 1
ATOM 816 N N . ALA A 1 115 ? 20.512 20.285 -3.290 1.00 42.69 115 ALA A N 1
ATOM 817 C CA . ALA A 1 115 ? 21.678 20.497 -2.461 1.00 42.69 115 ALA A CA 1
ATOM 818 C C . ALA A 1 115 ? 22.294 21.831 -2.893 1.00 42.69 115 ALA A C 1
ATOM 820 O O . ALA A 1 115 ? 23.016 21.866 -3.885 1.00 42.69 115 ALA A O 1
ATOM 821 N N . ALA A 1 116 ? 21.930 22.905 -2.194 1.00 37.62 116 ALA A N 1
ATOM 822 C CA . ALA A 1 116 ? 22.733 24.098 -1.910 1.00 37.62 116 ALA A CA 1
ATOM 823 C C . ALA A 1 116 ? 21.890 25.069 -1.076 1.00 37.62 116 ALA A C 1
ATOM 825 O O . ALA A 1 116 ? 20.836 25.514 -1.583 1.00 37.62 116 ALA A O 1
#

Organism: NCBI:txid1123362

Secondary structure (DSSP, 8-state):
--------------SSEEEEETTEEEEE---HHHHHHHHHHHTSHHHHHHHHHTT-HHHHHHHHHHHTT--TT-HHHHHHHHHHHHHS-HHHHHHHHHHHHHHHHTT-S-------

Sequence (116 aa):
MTTKKATAPKTTPAAGHPLTLNGETVMLVPTARAMMDISQAFGGLVPAIQRVQAFDVNAVGGIIHIALGRPRTNAKMVEKTVAEVCAGDLTEATVAAAGYLSDAMSGKSEAQKPAA

Radius of gyration: 16.01 Å; chains: 1; bounding box: 35×48×43 Å

Foldseek 3Di:
DDDDDPDDPPPPPPAFAWDAFPNDTDGQFDDPQLQVVLCVVQVHLVSLLVCLVVLVLLSLLQSVCSSVVHDVVPVVVSVVSSVRCVVDPSVSSSVRSNVNSVCVVVVVGDPPDPDD